Protein AF-A0A951UA35-F1 (afdb_monomer)

Mean predicted aligned error: 7.59 Å

Structure (mmCIF, N/CA/C/O backbone):
data_AF-A0A951UA35-F1
#
_entry.id   AF-A0A951UA35-F1
#
loop_
_atom_site.group_PDB
_atom_site.id
_atom_site.type_symbol
_atom_site.label_atom_id
_atom_site.label_alt_id
_atom_site.label_comp_id
_atom_site.label_asym_id
_atom_site.label_entity_id
_atom_site.label_seq_id
_atom_site.pdbx_PDB_ins_code
_atom_site.Cartn_x
_atom_site.Cartn_y
_atom_site.Cartn_z
_atom_site.occupancy
_atom_site.B_iso_or_equiv
_atom_site.auth_seq_id
_atom_site.auth_comp_id
_atom_site.auth_asym_id
_atom_site.auth_atom_id
_atom_site.pdbx_PDB_model_num
ATOM 1 N N . GLU A 1 1 ? 1.535 -10.908 -18.293 1.00 44.28 1 GLU A N 1
ATOM 2 C CA . GLU A 1 1 ? 2.728 -11.218 -17.477 1.00 44.28 1 GLU A CA 1
ATOM 3 C C . GLU A 1 1 ? 2.402 -11.003 -16.005 1.00 44.28 1 GLU A C 1
ATOM 5 O O . GLU A 1 1 ? 1.525 -10.199 -15.720 1.00 44.28 1 GLU A O 1
ATOM 10 N N . ALA A 1 2 ? 3.010 -11.753 -15.085 1.00 45.62 2 ALA A N 1
ATOM 11 C CA . ALA A 1 2 ? 2.741 -11.609 -13.653 1.00 45.62 2 ALA A CA 1
ATOM 12 C C . ALA A 1 2 ? 3.577 -10.456 -13.076 1.00 45.62 2 ALA A C 1
ATOM 14 O O . ALA A 1 2 ? 4.803 -10.497 -13.149 1.00 45.62 2 ALA A O 1
ATOM 15 N N . VAL A 1 3 ? 2.930 -9.446 -12.496 1.00 55.31 3 VAL A N 1
ATOM 16 C CA . VAL A 1 3 ? 3.623 -8.343 -11.817 1.00 55.31 3 VAL A CA 1
ATOM 17 C C . VAL A 1 3 ? 3.880 -8.753 -10.368 1.00 55.31 3 VAL A C 1
ATOM 19 O O . VAL A 1 3 ? 2.956 -8.824 -9.565 1.00 55.31 3 VAL A O 1
ATOM 22 N N . MET A 1 4 ? 5.135 -9.023 -10.001 1.00 54.50 4 MET A N 1
ATOM 23 C CA . MET A 1 4 ? 5.481 -9.276 -8.598 1.00 54.50 4 MET A CA 1
ATOM 24 C C . MET A 1 4 ? 5.225 -8.006 -7.772 1.00 54.50 4 MET A C 1
ATOM 26 O O . MET A 1 4 ? 6.017 -7.067 -7.801 1.00 54.50 4 MET A O 1
ATOM 30 N N . ALA A 1 5 ? 4.139 -7.992 -7.003 1.00 60.16 5 ALA A N 1
ATOM 31 C CA . ALA A 1 5 ? 3.877 -6.945 -6.028 1.00 60.16 5 ALA A CA 1
ATOM 32 C C . ALA A 1 5 ? 4.623 -7.257 -4.723 1.00 60.16 5 ALA A C 1
ATOM 34 O O . ALA A 1 5 ? 4.470 -8.315 -4.110 1.00 60.16 5 ALA A O 1
ATOM 35 N N . ARG A 1 6 ? 5.459 -6.314 -4.292 1.00 63.09 6 ARG A N 1
ATOM 36 C CA . ARG A 1 6 ? 6.141 -6.372 -2.999 1.00 63.09 6 ARG A CA 1
ATOM 37 C C . ARG A 1 6 ? 5.489 -5.369 -2.070 1.00 63.09 6 ARG A C 1
ATOM 39 O O . ARG A 1 6 ? 5.425 -4.190 -2.404 1.00 63.09 6 ARG A O 1
ATOM 46 N N . LEU A 1 7 ? 5.048 -5.831 -0.904 1.00 64.44 7 LEU A N 1
ATOM 47 C CA . LEU A 1 7 ? 4.630 -4.927 0.152 1.00 64.44 7 LEU A CA 1
ATOM 48 C C . LEU A 1 7 ? 5.817 -4.680 1.082 1.00 64.44 7 LEU A C 1
ATOM 50 O O . LEU A 1 7 ? 6.323 -5.594 1.741 1.00 64.44 7 LEU A O 1
ATOM 54 N N . VAL A 1 8 ? 6.268 -3.432 1.119 1.00 65.56 8 VAL A N 1
ATOM 55 C CA . VAL A 1 8 ? 7.365 -2.984 1.974 1.00 65.56 8 VAL A CA 1
ATOM 56 C C . VAL A 1 8 ? 6.783 -2.064 3.034 1.00 65.56 8 VAL A C 1
ATOM 58 O O . VAL A 1 8 ? 6.157 -1.061 2.708 1.00 65.56 8 VAL A O 1
ATOM 61 N N . SER A 1 9 ? 6.989 -2.407 4.302 1.00 67.31 9 SER A N 1
ATOM 62 C CA . SER A 1 9 ? 6.710 -1.508 5.422 1.00 67.31 9 SER A CA 1
ATOM 63 C C . SER A 1 9 ? 8.027 -1.136 6.088 1.00 67.31 9 SER A C 1
ATOM 65 O O . SER A 1 9 ? 8.804 -2.032 6.433 1.00 67.31 9 SER A O 1
ATOM 67 N N . THR A 1 10 ? 8.255 0.153 6.309 1.00 63.53 10 THR A N 1
ATOM 68 C CA . THR A 1 10 ? 9.439 0.653 7.012 1.00 63.53 10 THR A CA 1
ATOM 69 C C . THR A 1 10 ? 9.008 1.230 8.352 1.00 63.53 10 THR A C 1
ATOM 71 O O . THR A 1 10 ? 8.130 2.088 8.391 1.00 63.53 10 THR A O 1
ATOM 74 N N . LEU A 1 11 ? 9.620 0.762 9.438 1.00 64.94 11 LEU A N 1
ATOM 75 C CA . LEU A 1 11 ? 9.396 1.255 10.797 1.00 64.94 11 LEU A CA 1
ATOM 76 C C . LEU A 1 11 ? 10.755 1.602 11.411 1.00 64.94 11 LEU A C 1
ATOM 78 O O . LEU A 1 11 ? 11.654 0.767 11.381 1.00 64.94 11 LEU A O 1
ATOM 82 N N . ASP A 1 12 ? 10.922 2.825 11.920 1.00 62.47 12 ASP A N 1
ATOM 83 C CA . ASP A 1 12 ? 12.126 3.275 12.641 1.00 62.47 12 ASP A CA 1
ATOM 84 C C . ASP A 1 12 ? 13.460 2.825 12.016 1.00 62.47 12 ASP A C 1
ATOM 86 O O . ASP A 1 12 ? 14.338 2.264 12.668 1.00 62.47 12 ASP A O 1
ATOM 90 N N . ARG A 1 13 ? 13.621 3.107 10.714 1.00 59.31 13 ARG A N 1
ATOM 91 C CA . ARG A 1 13 ? 14.814 2.805 9.890 1.00 59.31 13 ARG A CA 1
ATOM 92 C C . ARG A 1 13 ? 15.045 1.328 9.556 1.00 59.31 13 ARG A C 1
ATOM 94 O O . ARG A 1 13 ? 16.004 1.024 8.849 1.00 59.31 13 ARG A O 1
ATOM 101 N N . LEU A 1 14 ? 14.165 0.428 9.980 1.00 65.25 14 LEU A N 1
ATOM 102 C CA . LEU A 1 14 ? 14.197 -0.982 9.607 1.00 65.25 14 LEU A CA 1
ATOM 103 C C . LEU A 1 14 ? 13.097 -1.280 8.586 1.00 65.25 14 LEU A C 1
ATOM 105 O O . LEU A 1 14 ? 11.934 -0.914 8.753 1.00 65.25 14 LEU A O 1
ATOM 109 N N . SER A 1 15 ? 13.483 -1.939 7.494 1.00 70.25 15 SER A N 1
ATOM 110 C CA . SER A 1 15 ? 12.553 -2.360 6.445 1.00 70.25 15 SER A CA 1
ATOM 111 C C . SER A 1 15 ? 12.117 -3.799 6.700 1.00 70.25 15 SER A C 1
ATOM 113 O O . SER A 1 15 ? 12.939 -4.713 6.689 1.00 70.25 15 SER A O 1
ATOM 115 N N . CYS A 1 16 ? 10.817 -4.011 6.887 1.00 70.69 16 CYS A N 1
ATOM 116 C CA . CYS A 1 16 ? 10.214 -5.335 6.984 1.00 70.69 16 CYS A CA 1
ATOM 117 C C . CYS A 1 16 ? 9.448 -5.616 5.691 1.00 70.69 16 CYS A C 1
ATOM 119 O O . CYS A 1 16 ? 8.413 -5.005 5.419 1.00 70.69 16 CYS A O 1
ATOM 121 N N . TRP A 1 17 ? 9.944 -6.558 4.898 1.00 70.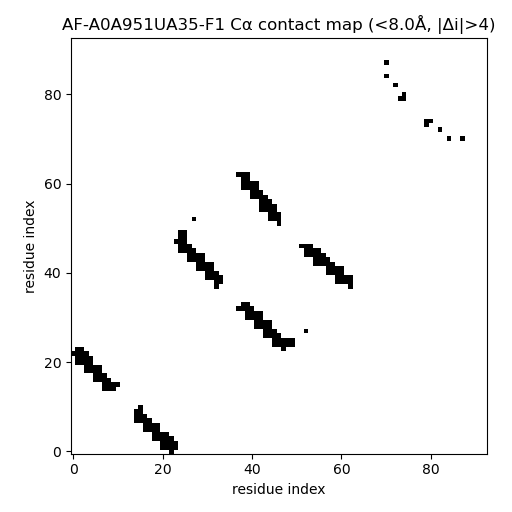44 17 TRP A N 1
ATOM 122 C CA . TRP A 1 17 ? 9.397 -6.896 3.590 1.00 70.44 17 TRP A CA 1
ATOM 123 C C . TRP A 1 17 ? 8.599 -8.196 3.652 1.00 70.44 17 TRP A C 1
ATOM 125 O O . TRP A 1 17 ? 8.987 -9.158 4.313 1.00 70.44 17 TRP A O 1
ATOM 135 N N . SER A 1 18 ? 7.467 -8.213 2.958 1.00 67.38 18 SER A N 1
ATOM 136 C CA . SER A 1 18 ? 6.715 -9.430 2.668 1.00 67.38 18 SER A CA 1
ATOM 137 C C . SER A 1 18 ? 6.472 -9.469 1.167 1.00 67.38 18 SER A C 1
ATOM 139 O O . SER A 1 18 ? 6.170 -8.447 0.547 1.00 67.38 18 SER A O 1
ATOM 141 N N . THR A 1 19 ? 6.645 -10.639 0.562 1.00 68.62 19 THR A N 1
ATOM 142 C CA . THR A 1 19 ? 6.471 -10.805 -0.883 1.00 68.62 19 THR A CA 1
ATOM 143 C C . THR A 1 19 ? 5.304 -11.735 -1.152 1.00 68.62 19 THR A C 1
ATOM 145 O O . THR A 1 19 ? 5.154 -12.758 -0.488 1.00 68.62 19 THR A O 1
ATOM 148 N N . ALA A 1 20 ? 4.468 -11.357 -2.114 1.00 67.00 20 ALA A N 1
ATOM 149 C CA . ALA A 1 20 ? 3.391 -12.189 -2.618 1.00 67.00 20 ALA A CA 1
ATOM 150 C C . ALA A 1 20 ? 3.435 -12.155 -4.147 1.00 67.00 20 ALA A C 1
ATOM 152 O O . ALA A 1 20 ? 3.636 -11.105 -4.758 1.00 67.00 20 ALA A O 1
ATOM 153 N N . LEU A 1 21 ? 3.270 -13.314 -4.780 1.00 64.06 21 LEU A N 1
ATOM 154 C CA . LEU A 1 21 ? 3.134 -13.382 -6.230 1.00 64.06 21 LEU A CA 1
ATOM 155 C C . LEU A 1 21 ? 1.688 -13.052 -6.589 1.00 64.06 21 LEU A C 1
ATOM 157 O O . LEU A 1 21 ? 0.781 -13.825 -6.291 1.00 64.06 21 LEU A O 1
ATOM 161 N N . LEU A 1 22 ? 1.480 -11.906 -7.231 1.00 66.69 22 LEU A N 1
ATOM 162 C CA . LEU A 1 22 ? 0.164 -11.423 -7.637 1.00 66.69 22 LEU A CA 1
ATOM 163 C C . LEU A 1 22 ? 0.154 -11.263 -9.164 1.00 66.69 22 LEU A C 1
ATOM 165 O O . LEU A 1 22 ? 1.161 -10.904 -9.764 1.00 66.69 22 LEU A O 1
ATOM 169 N N . ARG A 1 23 ? -0.944 -11.636 -9.830 1.00 60.28 23 ARG A N 1
ATOM 170 C CA . ARG A 1 23 ? -1.025 -11.610 -11.305 1.00 60.28 23 ARG A CA 1
ATOM 171 C C . ARG A 1 23 ? -1.742 -10.369 -11.833 1.00 60.28 23 ARG A C 1
ATOM 173 O O . ARG A 1 23 ? -1.282 -9.812 -12.820 1.00 60.28 23 ARG A O 1
ATOM 180 N N . VAL A 1 24 ? -2.810 -9.940 -11.164 1.00 56.81 24 VAL A N 1
ATOM 181 C CA . VAL A 1 24 ? -3.595 -8.715 -11.403 1.00 56.81 24 VAL A CA 1
ATOM 182 C C . VAL A 1 24 ? -4.279 -8.404 -10.074 1.00 56.81 24 VAL A C 1
ATOM 184 O O . VAL A 1 24 ? -4.825 -9.329 -9.486 1.00 56.81 24 VAL A O 1
ATOM 187 N N . VAL A 1 25 ? -4.201 -7.184 -9.544 1.00 65.50 25 VAL A N 1
ATOM 188 C CA . VAL A 1 25 ? -4.684 -6.934 -8.177 1.00 65.50 25 VAL A CA 1
ATOM 189 C C . VAL A 1 25 ? -5.248 -5.539 -7.986 1.00 65.50 25 VAL A C 1
ATOM 191 O O . VAL A 1 25 ? -4.585 -4.540 -8.253 1.00 65.50 25 VAL A O 1
ATOM 194 N N . HIS A 1 26 ? -6.457 -5.503 -7.437 1.00 74.56 26 HIS A N 1
ATOM 195 C CA . HIS A 1 26 ? -6.995 -4.359 -6.724 1.00 74.56 26 HIS A CA 1
ATOM 196 C C . HIS A 1 26 ? -6.431 -4.377 -5.302 1.00 74.56 26 HIS A C 1
ATOM 198 O O . HIS A 1 26 ? -6.433 -5.419 -4.642 1.00 74.56 26 HIS A O 1
ATOM 204 N N . PHE A 1 27 ? -5.957 -3.231 -4.820 1.00 75.31 27 PHE A N 1
ATOM 205 C CA . PHE A 1 27 ? -5.507 -3.075 -3.440 1.00 75.31 27 PHE A CA 1
ATOM 206 C C . PHE A 1 27 ? -6.472 -2.183 -2.674 1.00 75.31 27 PHE A C 1
ATOM 208 O O . PHE A 1 27 ? -6.911 -1.151 -3.179 1.00 75.31 27 PHE A O 1
ATOM 215 N N . SER A 1 28 ? -6.755 -2.575 -1.436 1.00 74.50 28 SER A N 1
ATOM 216 C CA . SER A 1 28 ? -7.469 -1.753 -0.468 1.00 74.50 28 SER A CA 1
ATOM 217 C C . SER A 1 28 ? -6.609 -1.610 0.781 1.00 74.50 28 SER A C 1
ATOM 219 O O . SER A 1 28 ? -6.023 -2.583 1.261 1.00 74.50 28 SER A O 1
ATOM 221 N N . VAL A 1 29 ? -6.502 -0.384 1.286 1.00 77.81 29 VAL A N 1
ATOM 222 C CA . VAL A 1 29 ? -5.784 -0.073 2.522 1.00 77.81 29 VAL A CA 1
ATOM 223 C C . VAL A 1 29 ? -6.791 0.492 3.503 1.00 77.81 29 VAL A C 1
ATOM 225 O O . VAL A 1 29 ? -7.429 1.507 3.227 1.00 77.81 29 VAL A O 1
ATOM 228 N N . ILE A 1 30 ? -6.918 -0.167 4.648 1.00 78.38 30 ILE A N 1
ATOM 229 C CA . ILE A 1 30 ? -7.811 0.238 5.723 1.00 78.38 30 ILE A CA 1
ATOM 230 C C . ILE A 1 30 ? -6.952 0.759 6.870 1.00 78.38 30 ILE A C 1
ATOM 232 O O . ILE A 1 30 ? -6.118 0.047 7.428 1.00 78.38 30 ILE A O 1
ATOM 236 N N . LEU A 1 31 ? -7.161 2.029 7.206 1.00 75.88 31 LEU A N 1
ATOM 237 C CA . LEU A 1 31 ? -6.574 2.688 8.366 1.00 75.88 31 LEU A CA 1
ATOM 238 C C . LEU A 1 31 ? -7.596 2.664 9.498 1.00 75.88 31 LEU A C 1
ATOM 240 O O . LEU A 1 31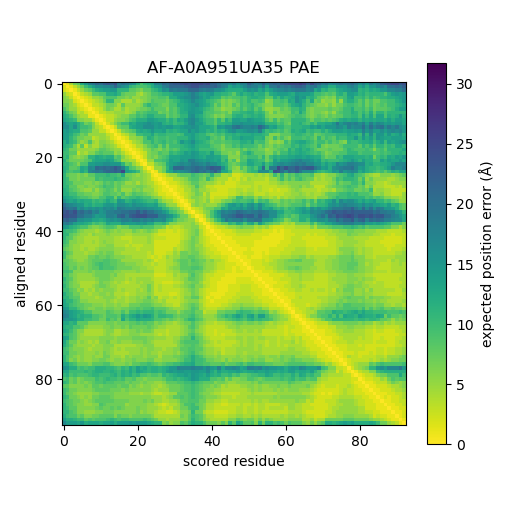 ? -8.647 3.292 9.396 1.00 75.88 31 LEU A O 1
ATOM 244 N N . ALA A 1 32 ? -7.281 1.958 10.579 1.00 78.94 32 ALA A N 1
ATOM 245 C CA . ALA A 1 32 ? -8.115 1.908 11.769 1.00 78.94 32 ALA A CA 1
ATOM 246 C C . ALA A 1 32 ? -7.352 2.503 12.955 1.00 78.94 32 ALA A C 1
ATOM 248 O O . ALA A 1 32 ? -6.302 1.994 13.349 1.00 78.94 32 ALA A O 1
ATOM 249 N N . CYS A 1 33 ? -7.896 3.570 13.542 1.00 67.75 33 CYS A N 1
ATOM 250 C CA . CYS A 1 33 ? -7.407 4.157 14.786 1.00 67.75 33 CYS A CA 1
ATOM 251 C C . CYS A 1 33 ? -8.471 3.958 15.877 1.00 67.75 33 CYS A C 1
ATOM 253 O O . CYS A 1 33 ? -9.425 4.736 15.953 1.00 67.75 33 CYS A O 1
ATOM 255 N N . PRO A 1 34 ? -8.381 2.889 16.690 1.00 62.53 34 PRO A N 1
ATOM 256 C CA . PRO A 1 34 ? -9.328 2.678 17.771 1.00 62.53 34 PRO A CA 1
ATOM 257 C C . PRO A 1 34 ? -9.164 3.783 18.813 1.00 62.53 34 PRO A C 1
ATOM 259 O O . PRO A 1 34 ? -8.080 3.996 19.341 1.00 62.53 34 PRO A O 1
ATOM 262 N N . GLN A 1 35 ? -10.264 4.428 19.188 1.00 56.19 35 GLN A N 1
ATOM 263 C CA . GLN A 1 35 ? -10.285 5.567 20.118 1.00 56.19 35 GLN A CA 1
ATOM 264 C C . GLN A 1 35 ? -9.655 5.277 21.498 1.00 56.19 35 GLN A C 1
ATOM 266 O O . GLN A 1 35 ? -9.318 6.196 22.239 1.00 56.19 35 GLN A O 1
ATOM 271 N N . ARG A 1 36 ? -9.500 3.992 21.853 1.00 49.59 36 ARG A N 1
ATOM 272 C CA . ARG A 1 36 ? -8.948 3.512 23.129 1.00 49.59 36 ARG A CA 1
ATOM 273 C C . ARG A 1 36 ? -7.457 3.155 23.067 1.00 49.59 36 ARG A C 1
ATOM 275 O O . ARG A 1 36 ? -6.835 3.010 24.114 1.00 49.59 36 ARG A O 1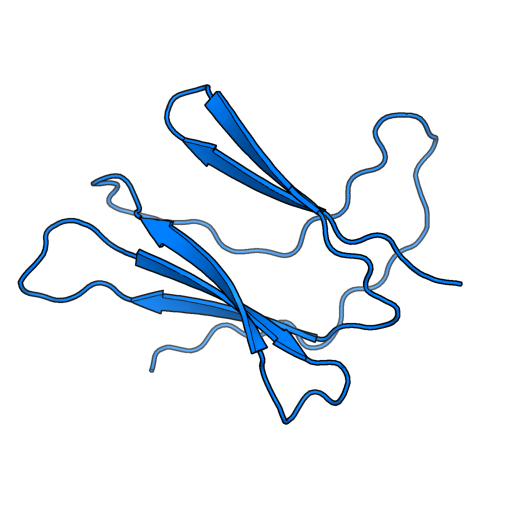
ATOM 282 N N . SER A 1 37 ? -6.885 3.006 21.874 1.00 54.69 37 SER A N 1
ATOM 283 C CA . SER A 1 37 ? -5.464 2.724 21.671 1.00 54.69 37 SER A CA 1
ATOM 284 C C . SER A 1 37 ? -4.810 3.923 21.001 1.00 54.69 37 SER A C 1
ATOM 286 O O . SER A 1 37 ? -5.193 4.296 1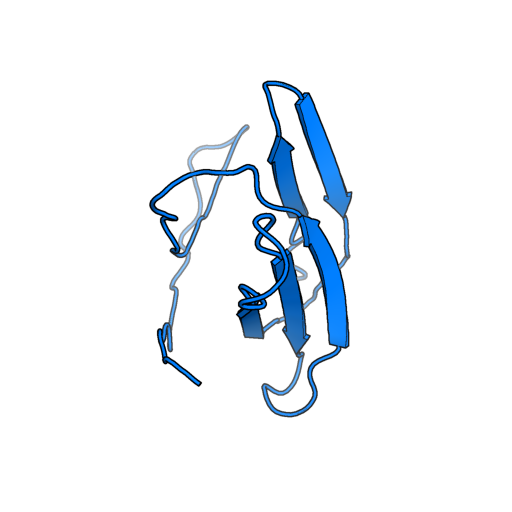9.901 1.00 54.69 37 SER A O 1
ATOM 288 N N . GLN A 1 38 ? -3.761 4.482 21.603 1.00 60.91 38 GLN A N 1
ATOM 289 C CA . GLN A 1 38 ? -2.951 5.525 20.951 1.00 60.91 38 GLN A CA 1
ATOM 290 C C . GLN A 1 38 ? -2.122 5.003 19.761 1.00 60.91 38 GLN A C 1
ATOM 292 O O . GLN A 1 38 ? -1.352 5.746 19.162 1.00 60.91 38 GLN A O 1
ATOM 297 N N . MET A 1 39 ? -2.265 3.717 19.432 1.00 70.38 39 MET A N 1
ATOM 298 C CA . MET A 1 39 ? -1.569 3.038 18.353 1.00 70.38 39 MET A CA 1
ATOM 299 C C . MET A 1 39 ? -2.564 2.790 17.218 1.00 70.38 39 MET A C 1
ATOM 301 O O . MET A 1 39 ? -3.489 1.988 17.363 1.00 70.38 39 MET A O 1
ATOM 305 N N . GLY A 1 40 ? -2.392 3.494 16.101 1.00 82.50 40 GLY A N 1
ATOM 306 C CA . GLY A 1 40 ? -3.141 3.208 14.882 1.00 82.50 40 GLY A CA 1
ATOM 307 C C . GLY A 1 40 ? -2.732 1.858 14.293 1.00 82.50 40 GLY A C 1
ATOM 308 O O . GLY A 1 40 ? -1.636 1.354 14.542 1.00 82.50 40 GLY A O 1
ATOM 309 N N . SER A 1 41 ? -3.602 1.272 13.484 1.00 85.94 41 SER A N 1
ATOM 310 C CA . SER A 1 41 ? -3.312 0.062 12.720 1.00 85.94 41 SER A CA 1
ATOM 311 C C . SER A 1 41 ? -3.631 0.274 11.246 1.00 85.94 41 SER A C 1
ATOM 313 O O . SER A 1 41 ? -4.541 1.022 10.885 1.00 85.94 41 SER A O 1
ATOM 315 N N . ILE A 1 42 ? -2.843 -0.376 10.398 1.00 87.19 42 ILE A N 1
ATOM 316 C CA . ILE A 1 42 ? -3.055 -0.457 8.961 1.00 87.19 42 ILE A CA 1
ATOM 317 C C . ILE A 1 42 ? -3.272 -1.913 8.611 1.00 87.19 42 ILE A C 1
ATOM 319 O O . ILE A 1 42 ? -2.397 -2.750 8.840 1.00 87.19 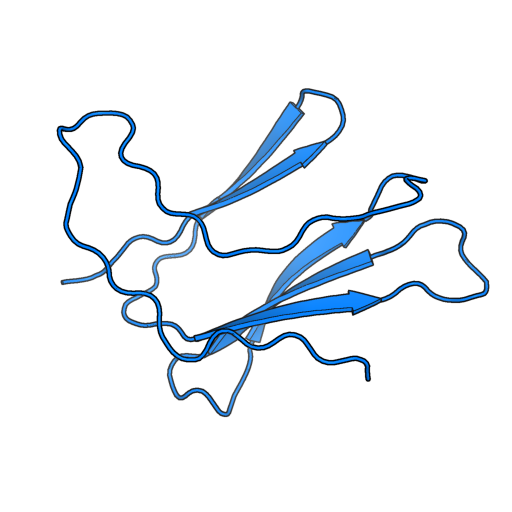42 ILE A O 1
ATOM 323 N N . GLU A 1 43 ? -4.400 -2.187 7.980 1.00 88.38 43 GLU A N 1
ATOM 324 C CA . GLU A 1 43 ? -4.641 -3.439 7.295 1.00 88.38 43 GLU A CA 1
ATOM 325 C C . GLU A 1 43 ? -4.535 -3.219 5.786 1.00 88.38 43 GLU A C 1
ATOM 327 O O . GLU A 1 43 ? -5.175 -2.335 5.216 1.00 88.38 43 GLU A O 1
ATOM 332 N N . VAL A 1 44 ? -3.707 -4.026 5.129 1.00 86.69 44 VAL A N 1
ATOM 333 C CA . VAL A 1 44 ? -3.597 -4.049 3.673 1.00 86.69 44 VAL A CA 1
ATOM 334 C C . VAL A 1 44 ? -4.245 -5.318 3.164 1.00 86.69 44 VAL A C 1
ATOM 336 O O . VAL A 1 44 ? -3.870 -6.422 3.563 1.00 86.69 44 VAL A O 1
ATOM 339 N N . GLN A 1 45 ? -5.191 -5.146 2.252 1.00 87.62 45 GLN A N 1
ATOM 340 C CA . GLN A 1 45 ? -5.932 -6.216 1.612 1.00 87.62 45 GLN A CA 1
ATOM 341 C C . GLN A 1 45 ? -5.749 -6.147 0.096 1.00 87.62 45 GLN A C 1
ATOM 343 O O . GLN A 1 45 ? -5.476 -5.088 -0.478 1.00 87.62 45 GLN A O 1
ATOM 348 N N . TYR A 1 46 ? -5.919 -7.284 -0.566 1.00 85.44 46 TYR A N 1
ATOM 349 C CA . TYR A 1 46 ? -5.860 -7.387 -2.019 1.00 85.44 46 TYR A CA 1
ATOM 350 C C . TYR A 1 46 ? -7.007 -8.239 -2.547 1.00 85.44 46 TYR A C 1
ATOM 352 O O . TYR A 1 46 ? -7.542 -9.090 -1.836 1.00 85.44 46 TYR A O 1
ATOM 360 N N . SER A 1 47 ? -7.363 -8.008 -3.803 1.00 85.25 47 SER A N 1
ATOM 361 C CA . SER A 1 47 ? -8.422 -8.723 -4.503 1.00 85.25 47 SER A CA 1
ATOM 362 C C . SER A 1 47 ? -8.060 -8.918 -5.975 1.00 85.25 47 SER A C 1
ATOM 364 O O . SER A 1 47 ? -7.452 -8.039 -6.589 1.00 85.25 47 SER A O 1
ATOM 366 N N . PHE A 1 48 ? -8.434 -10.067 -6.540 1.00 83.50 48 PHE A N 1
ATOM 367 C CA . PHE A 1 48 ? -8.258 -10.369 -7.966 1.00 83.50 48 PHE A CA 1
ATOM 368 C C . PHE A 1 48 ? -9.466 -9.953 -8.816 1.00 83.50 48 PHE A C 1
ATOM 370 O O . PHE A 1 48 ? -9.304 -9.724 -10.011 1.00 83.50 48 PHE A O 1
ATOM 377 N N . ASP A 1 49 ? -10.651 -9.860 -8.210 1.00 85.44 49 ASP A N 1
ATOM 378 C CA . ASP A 1 49 ? -11.928 -9.539 -8.863 1.00 85.44 49 ASP A CA 1
ATOM 379 C C . ASP A 1 49 ? -12.468 -8.147 -8.483 1.00 85.44 49 ASP A C 1
ATOM 381 O O . ASP A 1 49 ? -13.389 -7.643 -9.117 1.00 85.44 49 ASP A O 1
ATOM 385 N N . GLY A 1 50 ? -11.877 -7.503 -7.473 1.00 85.19 50 GLY A N 1
ATOM 386 C CA . GLY A 1 50 ? -12.330 -6.226 -6.926 1.00 85.19 50 GLY A CA 1
ATOM 387 C C . GLY A 1 50 ? -13.502 -6.347 -5.946 1.00 85.19 50 GLY A C 1
ATOM 388 O O . GLY A 1 50 ? -13.924 -5.322 -5.405 1.00 85.19 50 GLY A O 1
ATOM 389 N N . GLU A 1 51 ? -13.991 -7.562 -5.684 1.00 87.00 51 GLU A N 1
ATOM 390 C CA . GLU A 1 51 ? -15.144 -7.853 -4.826 1.00 87.00 51 GLU A CA 1
ATOM 391 C C . GLU A 1 51 ? -14.720 -8.563 -3.536 1.00 87.00 51 GLU A C 1
ATOM 393 O O . GLU A 1 51 ? -15.078 -8.131 -2.439 1.00 87.00 51 GLU A O 1
ATOM 398 N N . GLN A 1 52 ? -13.923 -9.628 -3.650 1.00 87.44 52 GLN A N 1
ATOM 399 C CA . GLN A 1 52 ? -13.462 -10.417 -2.512 1.00 87.44 52 GLN A CA 1
ATOM 400 C C . GLN A 1 52 ? -12.047 -10.005 -2.122 1.00 87.44 52 GLN A C 1
ATOM 402 O O . GLN A 1 52 ? -11.088 -10.222 -2.866 1.00 87.44 52 GLN A O 1
ATOM 407 N N . TYR A 1 53 ? -11.917 -9.418 -0.934 1.00 88.62 53 TYR A N 1
ATOM 408 C CA . TYR A 1 53 ? -10.642 -8.951 -0.403 1.00 88.62 53 TYR A CA 1
ATOM 409 C C . TYR A 1 53 ? -10.073 -9.941 0.610 1.00 88.62 53 TYR A C 1
ATOM 411 O O . TYR A 1 53 ? -10.755 -10.379 1.533 1.00 88.62 53 TYR A O 1
ATOM 419 N N . THR A 1 54 ? -8.795 -10.277 0.443 1.00 86.25 54 THR A N 1
ATOM 420 C CA . THR A 1 54 ? -8.023 -11.102 1.378 1.00 86.25 54 THR A CA 1
ATOM 421 C C . THR A 1 54 ? -6.978 -10.238 2.078 1.00 86.25 54 THR A C 1
ATOM 423 O O . THR A 1 54 ? -6.282 -9.454 1.428 1.00 86.25 54 THR A O 1
ATOM 426 N N . MET A 1 55 ? -6.837 -10.391 3.399 1.00 87.38 55 MET A N 1
ATOM 427 C CA . MET A 1 55 ? -5.790 -9.713 4.168 1.00 87.38 55 MET A CA 1
ATOM 42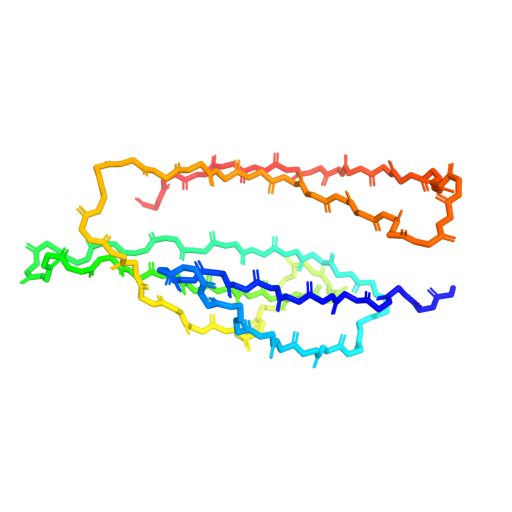8 C C . MET A 1 55 ? -4.404 -10.156 3.680 1.00 87.38 55 MET A C 1
ATOM 430 O O . MET A 1 55 ? -4.078 -11.341 3.688 1.00 87.38 55 MET A O 1
ATOM 434 N N . LEU A 1 56 ? -3.575 -9.189 3.283 1.00 84.00 56 LEU A N 1
ATOM 435 C CA . LEU A 1 56 ? -2.158 -9.395 2.985 1.00 84.00 56 LEU A CA 1
ATOM 436 C C . LEU A 1 56 ? -1.292 -9.140 4.216 1.00 84.00 56 LEU A C 1
ATOM 438 O O . LEU A 1 56 ? -0.329 -9.866 4.458 1.00 84.00 56 LEU A O 1
ATOM 442 N N . ARG A 1 57 ? -1.591 -8.068 4.961 1.00 83.75 57 ARG A N 1
ATOM 443 C CA . ARG A 1 57 ? -0.780 -7.650 6.104 1.00 83.75 57 ARG A CA 1
ATOM 444 C C . ARG A 1 57 ? -1.558 -6.793 7.093 1.00 83.75 57 ARG A C 1
ATOM 446 O O . ARG A 1 57 ? -2.303 -5.909 6.689 1.00 83.75 57 ARG A O 1
ATOM 453 N N . LEU A 1 58 ? -1.248 -6.982 8.372 1.00 87.06 58 LEU A N 1
ATOM 454 C CA . LEU A 1 58 ? -1.5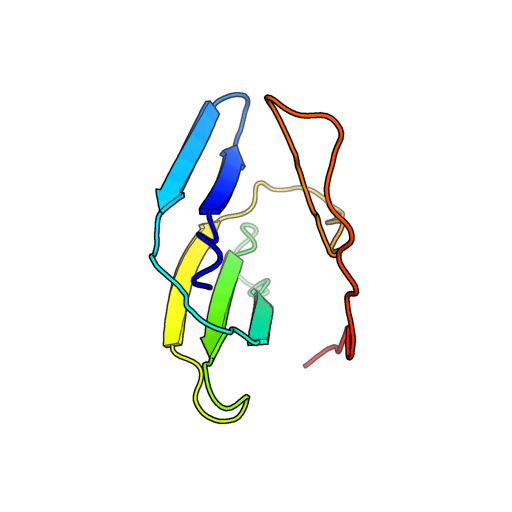54 -6.052 9.453 1.00 87.06 58 LEU A CA 1
ATOM 455 C C . LEU A 1 58 ? -0.253 -5.405 9.951 1.00 87.06 58 LEU A C 1
ATOM 457 O O . LEU A 1 58 ? 0.754 -6.087 10.160 1.00 87.06 58 LEU A O 1
ATOM 461 N N . GLY A 1 59 ? -0.261 -4.088 10.120 1.00 84.12 59 GLY A N 1
ATOM 462 C CA . GLY A 1 59 ? 0.838 -3.316 10.686 1.00 84.12 59 GLY A CA 1
ATOM 463 C C . GLY A 1 59 ? 0.329 -2.322 11.720 1.00 84.12 59 GLY A C 1
ATOM 464 O O . GLY A 1 59 ? -0.796 -1.842 11.624 1.00 84.12 59 GLY A O 1
ATOM 465 N N . TYR A 1 60 ? 1.166 -2.003 12.701 1.00 84.00 60 TYR A N 1
ATOM 466 C CA . TYR A 1 60 ? 0.874 -0.975 13.695 1.00 84.00 60 TYR A CA 1
ATOM 467 C C . TYR A 1 60 ? 1.654 0.290 13.365 1.00 84.00 60 TYR A C 1
ATOM 469 O O . TYR A 1 60 ? 2.819 0.228 12.968 1.00 84.00 60 TYR A O 1
ATOM 477 N N . LEU A 1 61 ? 0.985 1.427 13.502 1.00 81.56 61 LEU A N 1
ATOM 478 C CA . LEU A 1 61 ? 1.560 2.743 13.298 1.00 81.56 61 LEU A CA 1
ATOM 479 C C . LEU A 1 61 ? 2.247 3.222 14.571 1.00 81.56 61 LEU A C 1
ATOM 481 O O . LEU A 1 61 ? 1.788 2.958 15.680 1.00 81.56 61 LEU A O 1
ATOM 485 N N . THR A 1 62 ? 3.323 3.982 14.400 1.00 81.06 62 THR A N 1
ATOM 486 C CA . THR A 1 62 ? 3.852 4.822 15.473 1.00 81.06 62 THR A CA 1
ATOM 487 C C . THR A 1 62 ? 2.839 5.917 15.837 1.00 81.06 62 THR A C 1
ATOM 489 O O . THR A 1 62 ? 1.926 6.197 15.053 1.00 81.06 62 THR A O 1
ATOM 492 N N . PRO A 1 63 ? 2.975 6.559 17.011 1.00 77.75 63 PRO A N 1
ATOM 493 C CA . PRO A 1 63 ? 2.151 7.702 17.414 1.00 77.75 63 PRO A CA 1
ATOM 494 C C . PRO A 1 63 ? 2.496 8.963 16.597 1.00 77.75 63 PRO A C 1
ATOM 496 O O . PRO A 1 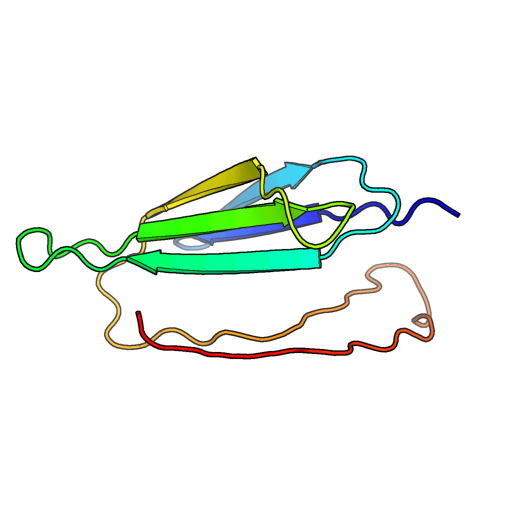63 ? 3.023 9.942 17.118 1.00 77.75 63 PRO A O 1
ATOM 499 N N . VAL A 1 64 ? 2.239 8.919 15.291 1.00 74.69 64 VAL A N 1
ATOM 500 C CA . VAL A 1 64 ? 2.376 10.046 14.363 1.00 74.69 64 VAL A CA 1
ATOM 501 C C . VAL A 1 64 ? 1.017 10.695 14.130 1.00 74.69 64 VAL A C 1
ATOM 503 O O . VAL A 1 64 ? 0.002 10.011 14.027 1.00 74.69 64 VAL A O 1
ATOM 506 N N . GLU A 1 65 ? 0.996 12.025 14.033 1.00 75.38 65 GLU A N 1
ATOM 507 C CA . GLU A 1 65 ? -0.252 12.789 13.895 1.00 75.38 65 GLU A CA 1
ATOM 508 C C . GLU A 1 65 ? -0.902 12.641 12.514 1.00 75.38 65 GLU A C 1
ATOM 510 O O . GLU A 1 65 ? -2.118 12.759 12.382 1.00 75.38 65 GLU A O 1
ATOM 515 N N . THR A 1 66 ? -0.105 12.393 11.472 1.00 81.25 66 THR A N 1
ATOM 516 C CA . THR A 1 66 ? -0.585 12.325 10.088 1.00 81.25 66 THR A CA 1
ATOM 517 C C . THR A 1 66 ? 0.065 11.178 9.323 1.00 81.25 66 THR A C 1
ATOM 519 O O . THR A 1 66 ? 1.202 10.787 9.589 1.00 81.25 66 THR A O 1
ATOM 522 N N . VAL A 1 67 ? -0.678 10.632 8.357 1.00 81.81 67 VAL A N 1
ATOM 523 C CA . VAL A 1 67 ? -0.235 9.550 7.471 1.00 81.81 67 VAL A CA 1
ATOM 524 C C . VAL A 1 67 ? -0.519 9.953 6.030 1.00 81.81 67 VAL A C 1
ATOM 526 O O . VAL A 1 67 ? -1.618 10.401 5.708 1.00 81.81 67 VAL A O 1
ATOM 529 N N . SER A 1 68 ? 0.465 9.754 5.157 1.00 84.50 68 SER A N 1
ATOM 530 C CA . SER A 1 68 ? 0.309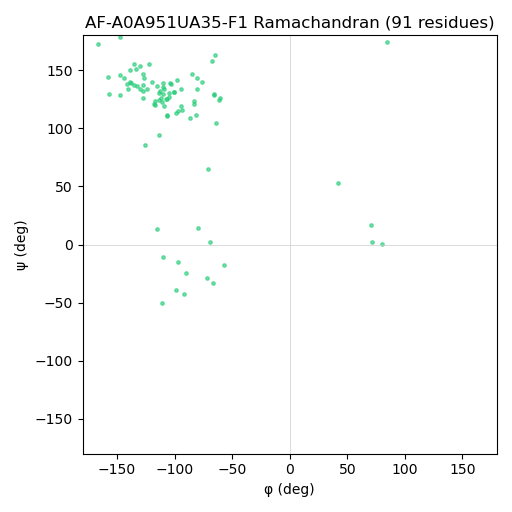 9.930 3.713 1.00 84.50 68 SER A CA 1
ATOM 531 C C . SER A 1 68 ? -0.031 8.597 3.056 1.00 84.50 68 SER A C 1
ATOM 533 O O . SER A 1 68 ? 0.619 7.587 3.322 1.00 84.50 68 SER A O 1
ATOM 535 N N . VAL A 1 69 ? -1.022 8.600 2.164 1.00 85.25 69 VAL A N 1
ATOM 536 C CA . VAL A 1 69 ? -1.450 7.414 1.410 1.00 85.25 69 VAL A CA 1
ATOM 537 C C . VAL A 1 69 ? -1.470 7.750 -0.074 1.00 85.25 69 VAL A C 1
ATOM 539 O O . VAL A 1 69 ? -2.024 8.770 -0.478 1.00 85.25 69 VAL A O 1
ATOM 542 N N . GLY A 1 70 ? -0.875 6.885 -0.892 1.00 85.12 70 GLY A N 1
ATOM 543 C CA . GLY A 1 70 ? -0.819 7.064 -2.337 1.00 85.12 70 GLY A CA 1
ATOM 544 C C . GLY A 1 70 ? -0.375 5.801 -3.065 1.00 85.12 70 GLY A C 1
ATOM 545 O O . GLY A 1 70 ? 0.014 4.809 -2.448 1.00 85.12 70 GLY A O 1
ATOM 546 N N . VAL A 1 71 ? -0.447 5.852 -4.392 1.00 85.62 71 VAL A N 1
ATOM 547 C CA . VAL A 1 71 ? 0.083 4.809 -5.276 1.00 85.62 71 VAL A CA 1
ATOM 548 C C . VAL A 1 71 ? 1.592 4.981 -5.456 1.00 85.62 71 VAL A C 1
ATOM 550 O O . VAL A 1 71 ? 2.093 6.102 -5.516 1.00 85.62 71 VAL A O 1
ATOM 553 N N . MET A 1 72 ? 2.323 3.870 -5.542 1.00 84.19 72 MET A N 1
ATOM 554 C CA . MET A 1 72 ? 3.778 3.862 -5.694 1.00 84.19 72 MET A CA 1
ATOM 555 C C . MET A 1 72 ? 4.192 2.842 -6.756 1.00 84.19 72 MET A C 1
ATOM 557 O O . MET A 1 72 ? 3.701 1.716 -6.776 1.00 84.19 72 MET A O 1
ATOM 561 N N . CYS A 1 73 ? 5.138 3.230 -7.606 1.00 83.62 73 CYS A N 1
ATOM 562 C CA . CYS A 1 73 ? 5.875 2.353 -8.510 1.00 83.62 73 CYS A CA 1
ATOM 563 C C . CYS A 1 73 ? 7.372 2.589 -8.273 1.00 83.62 73 CYS A C 1
ATOM 565 O O . CYS A 1 73 ? 7.783 3.722 -8.025 1.00 83.62 73 CYS A O 1
ATOM 567 N N . ALA A 1 74 ? 8.186 1.536 -8.341 1.00 83.88 74 ALA A N 1
ATOM 568 C CA . ALA A 1 74 ? 9.637 1.650 -8.267 1.00 83.88 74 ALA A CA 1
ATOM 569 C C . ALA A 1 74 ? 10.299 0.716 -9.285 1.00 83.88 74 ALA A C 1
ATOM 571 O O . ALA A 1 74 ? 9.886 -0.431 -9.447 1.00 83.88 74 ALA A O 1
ATOM 572 N N . CYS A 1 75 ? 11.360 1.201 -9.930 1.00 85.19 75 CYS A N 1
ATOM 573 C CA . CYS A 1 75 ? 12.234 0.422 -10.804 1.00 85.19 75 CYS A CA 1
ATOM 574 C C . CYS A 1 75 ? 13.682 0.586 -10.308 1.00 85.19 75 CYS A C 1
ATOM 576 O O . CYS A 1 75 ? 14.370 1.499 -10.755 1.00 85.19 75 CYS A O 1
ATOM 578 N N . PRO A 1 76 ? 14.132 -0.227 -9.330 1.00 84.12 76 PRO A N 1
ATOM 579 C CA . PRO A 1 76 ? 15.433 -0.021 -8.688 1.00 84.12 76 PRO A CA 1
ATOM 580 C C . PRO A 1 76 ? 16.639 -0.237 -9.614 1.00 84.12 76 PRO A C 1
ATOM 582 O O . PRO A 1 76 ? 17.653 0.430 -9.449 1.00 84.12 76 PRO A O 1
ATOM 585 N N . GLU A 1 77 ? 16.534 -1.163 -10.574 1.00 83.81 77 GLU A N 1
ATOM 586 C CA . GLU A 1 77 ? 17.653 -1.618 -11.421 1.00 83.81 77 GLU A CA 1
ATOM 587 C C . GLU A 1 77 ? 17.474 -1.281 -12.917 1.00 83.81 77 GLU A C 1
ATOM 589 O O . GLU A 1 77 ? 18.186 -1.821 -13.759 1.00 83.81 77 GLU A O 1
ATOM 594 N N . GLY A 1 78 ? 16.524 -0.416 -13.293 1.00 80.56 78 GLY A N 1
ATOM 595 C CA . GLY A 1 78 ? 16.195 -0.189 -14.706 1.00 80.56 78 GLY A CA 1
ATOM 596 C C . GLY A 1 78 ? 15.751 1.230 -15.048 1.00 80.56 78 GLY A C 1
ATOM 597 O O . GLY A 1 78 ? 15.610 2.090 -14.185 1.00 80.56 78 GLY A O 1
ATOM 598 N N . ASN A 1 79 ? 15.483 1.459 -16.336 1.00 84.00 79 ASN A N 1
ATOM 599 C CA . ASN A 1 79 ? 15.100 2.769 -16.888 1.00 84.00 79 ASN A CA 1
ATOM 600 C C . ASN A 1 79 ? 13.617 3.130 -16.661 1.00 84.00 79 ASN A C 1
ATOM 602 O O . ASN A 1 79 ? 13.094 4.047 -17.293 1.00 84.00 79 ASN A O 1
ATOM 606 N N . GLY A 1 80 ? 12.930 2.401 -15.781 1.00 82.50 80 GLY A N 1
ATOM 607 C CA . GLY A 1 80 ? 11.488 2.500 -15.590 1.00 82.50 80 GLY A CA 1
ATOM 608 C C . GLY A 1 80 ? 10.683 1.660 -16.580 1.00 82.50 80 GLY A C 1
ATOM 609 O O . GLY A 1 80 ? 11.210 1.032 -17.498 1.00 82.50 80 GLY A O 1
ATOM 610 N N . PHE A 1 81 ? 9.374 1.629 -16.352 1.00 81.75 81 PHE A N 1
ATOM 611 C CA . PHE A 1 81 ? 8.397 0.956 -17.197 1.00 81.75 81 PHE A CA 1
ATOM 612 C C . PHE A 1 81 ? 7.074 1.733 -17.148 1.00 81.75 81 PHE A C 1
ATOM 614 O O . PHE A 1 81 ? 6.756 2.320 -16.108 1.00 81.75 81 PHE A O 1
ATOM 621 N N . PRO A 1 82 ? 6.308 1.781 -18.252 1.00 81.69 82 PRO A N 1
ATOM 622 C CA . PRO A 1 82 ? 5.021 2.459 -18.254 1.00 81.69 82 PRO A CA 1
ATOM 623 C C . PRO A 1 82 ? 4.048 1.722 -17.328 1.00 81.69 82 PRO A C 1
ATOM 625 O O . PRO A 1 82 ? 3.877 0.507 -17.426 1.00 81.69 82 PRO A O 1
ATOM 628 N N . MET A 1 83 ? 3.405 2.465 -16.430 1.00 81.38 83 MET A N 1
ATOM 629 C CA . MET A 1 83 ? 2.371 1.952 -15.538 1.00 81.38 83 MET A CA 1
ATOM 630 C C . MET A 1 83 ? 1.260 2.995 -15.420 1.00 81.38 83 MET A C 1
ATOM 632 O O . MET A 1 83 ? 1.536 4.174 -15.201 1.00 81.38 83 MET A O 1
ATOM 636 N N . THR A 1 84 ? 0.013 2.547 -15.532 1.00 82.94 84 THR A N 1
ATOM 637 C CA . THR A 1 84 ? -1.173 3.374 -15.299 1.00 82.94 84 THR A CA 1
ATOM 638 C C . THR A 1 84 ? -1.848 2.901 -14.021 1.00 82.94 84 THR A C 1
ATOM 640 O O . THR A 1 84 ? -2.107 1.709 -13.857 1.00 82.94 84 THR A O 1
ATOM 643 N N . PHE A 1 85 ? -2.135 3.836 -13.119 1.00 84.19 85 PHE A N 1
ATOM 644 C CA . PHE A 1 85 ? -2.973 3.590 -11.951 1.00 84.19 85 PHE A CA 1
ATOM 645 C C . PHE A 1 85 ? -4.375 4.125 -12.222 1.00 84.19 85 PHE A C 1
ATOM 647 O O . PHE A 1 85 ? -4.528 5.277 -12.624 1.00 84.19 85 PHE A O 1
ATOM 654 N N . GLU A 1 86 ? -5.398 3.319 -11.957 1.00 82.94 86 GLU A N 1
ATOM 655 C CA . GLU A 1 86 ? -6.794 3.698 -12.169 1.00 82.94 86 GLU A CA 1
ATOM 656 C C . GLU A 1 86 ? -7.629 3.411 -10.921 1.00 82.94 86 GLU A C 1
ATOM 658 O O . GLU A 1 86 ? -7.307 2.539 -10.115 1.00 82.94 86 GLU A O 1
ATOM 663 N N . GLY A 1 87 ? -8.716 4.165 -10.745 1.00 85.38 87 GLY A N 1
ATOM 664 C CA . GLY A 1 87 ? -9.697 3.891 -9.695 1.00 85.38 87 GLY A CA 1
ATOM 665 C C . GLY A 1 87 ? -9.236 4.159 -8.256 1.00 85.38 87 GLY A C 1
ATOM 666 O O . GLY A 1 87 ? -9.907 3.694 -7.335 1.00 85.38 87 GLY A O 1
ATOM 667 N N . PHE A 1 88 ? -8.151 4.915 -8.038 1.00 86.12 88 PHE A N 1
ATOM 668 C CA . PHE A 1 88 ? -7.710 5.311 -6.695 1.00 86.12 88 PHE A CA 1
ATOM 669 C C . PHE A 1 88 ? -8.788 6.136 -5.979 1.00 86.12 88 PHE A C 1
ATOM 671 O O . PHE A 1 88 ? -9.281 7.135 -6.507 1.00 86.12 88 PHE A O 1
ATOM 678 N N . LYS A 1 89 ? -9.165 5.710 -4.770 1.00 87.06 89 LYS A N 1
ATOM 679 C CA . LYS A 1 89 ? -10.209 6.342 -3.957 1.00 87.06 89 LYS A CA 1
ATOM 680 C C . LYS A 1 89 ? -9.792 6.328 -2.491 1.00 87.06 89 LYS A C 1
ATOM 682 O O . LYS A 1 89 ? -9.335 5.306 -1.993 1.00 87.06 89 LYS A O 1
ATOM 687 N N . ILE A 1 90 ? -10.027 7.440 -1.802 1.00 87.06 90 ILE A N 1
ATOM 688 C CA . ILE A 1 90 ? -9.923 7.545 -0.343 1.00 87.06 90 ILE A CA 1
ATOM 689 C C . ILE A 1 90 ? -11.331 7.778 0.192 1.00 87.06 90 ILE A C 1
ATOM 691 O O . ILE A 1 90 ? -12.072 8.608 -0.338 1.00 87.06 90 ILE A O 1
ATOM 695 N N . ARG A 1 91 ? -11.716 7.022 1.219 1.00 86.00 91 ARG A N 1
ATOM 696 C CA . ARG A 1 91 ? -13.017 7.148 1.878 1.00 86.00 91 ARG A CA 1
ATOM 697 C C . ARG A 1 91 ? -12.819 7.041 3.384 1.00 86.00 91 ARG A C 1
ATOM 699 O O . ARG A 1 91 ? -12.042 6.201 3.827 1.00 86.00 91 ARG A O 1
ATOM 706 N N . SER A 1 92 ? -13.531 7.870 4.142 1.00 82.38 92 SER A N 1
ATOM 707 C CA . SER A 1 92 ? -13.780 7.565 5.551 1.00 82.38 92 SER A CA 1
ATOM 708 C C . SER A 1 92 ? -14.852 6.488 5.614 1.00 82.38 92 SER A C 1
ATOM 710 O O . SER A 1 92 ? -15.802 6.530 4.825 1.00 82.38 92 SER A O 1
ATOM 712 N N . LEU A 1 93 ? -14.674 5.542 6.530 1.00 70.50 93 LEU A N 1
ATOM 713 C CA . LEU A 1 93 ? -15.731 4.630 6.956 1.00 70.50 93 LEU A CA 1
ATOM 714 C C . LEU A 1 93 ? -16.614 5.309 8.006 1.00 70.50 93 LEU A C 1
ATOM 716 O O . LEU A 1 93 ? -16.112 6.267 8.645 1.00 70.50 93 LEU A O 1
#

pLDDT: mean 75.79, std 11.21, range [44.28, 88.62]

Sequence (93 aa):
EAVMARLVSTLDRLSCWSTALLRVVHFSVILACPQRSQMGSIEVQYSFDGEQYTMLRLGYLTPVETVSVGVMCACPEGNGFPMTFEGFKIRSL

Solvent-accessible surface area (backbone atoms only — not comparable to full-atom values): 6461 Å² total; per-residue (Å²): 125,71,53,76,49,69,54,74,47,75,55,98,95,45,77,54,75,51,79,51,90,40,64,63,73,43,76,47,77,46,79,48,66,53,95,89,45,83,50,33,35,38,39,35,29,37,16,77,80,74,77,64,72,45,83,75,45,78,47,76,44,72,84,62,95,76,83,90,85,80,90,85,86,86,53,93,91,57,95,64,74,95,81,86,89,76,86,86,80,89,79,86,131

Secondary structure (DSSP, 8-state):
---EEEEEEEETTEEEEEEEE-SS-EEEEEEE--TT-SS-EEEEEEESSSSS-EEEEEEEPPS-S----------TTSS--------------

InterPro domains:
  IPR009784 Protein of unknown function DUF1349 [PF07081] (8-91)
  IPR013320 Concanavalin A-like lectin/glucanase domain superfamily [SSF49899] (36-91)

Nearest PDB structures (foldseek):
  4h61-assembly3_B  TM=6.450E-01  e=8.631E-01  Schizosaccharomyces pombe 972h-
  6obv-assembly1_B  TM=5.680E-01  e=1.039E+00  Actinomadura vulgaris
  5tik-assembly3_C  TM=4.632E-01  e=2.317E+00  Plasmodium falciparum 3D7
  8ow1-assembly1_N  TM=5.759E-01  e=3.795E+00  Saccharomyces cerevisiae
  1tu1-assembly1_A  TM=2.458E-01  e=9.577E+00  Pseudomonas aeruginosa PAO1

Radius of gyration: 14.71 Å; Cα contacts (8 Å, |Δi|>4): 121; chains: 1; bounding box: 33×26×41 Å

Organism: NCBI:txid450513

Foldseek 3Di:
DWDWDKDWDDDPNDIDIDTDGGRAKDKDKDWADPPPDLKIKIWIWIDPVVPDTDTPDIDIDDNDPDDDDDDDDDDPPDPDDDDDDPDDDDDDD